Protein AF-A0AAW8AIE7-F1 (afdb_monomer_lite)

Foldseek 3Di:
DDDCPVPVVVDFQKDKFWDDDDPVDDDPVPPLIDIDRHPDDDPVRVVVQDPDPDLGRHADDQDLDDDCVVDPNVVSVVVSVVVVVVCVVVRHRHD

pLDDT: mean 89.42, std 9.66, range [57.09, 98.0]

Radius of gyration: 17.89 Å; chains: 1; bounding box: 39×33×51 Å

Sequence (95 aa):
PIDPLREAHVMSLATSIGREMNVFCEAEGQAHRLSFKSPILLYSDFKQLTTMEEEHYRADVLDITFNPAEASLSETVKALCDKAEQMVRDGTVLL

Secondary structure (DSSP, 8-state):
---TTTTGGG----EEES----TT---GGGG--EEESSSPPPHHHHHHHHH--STTT-B--------TTT--HHHHHHHHHHHHHHHHHTT--B-

Structure (mmCIF, N/CA/C/O backbone):
data_AF-A0AAW8AIE7-F1
#
_entry.id   AF-A0AAW8AIE7-F1
#
loop_
_atom_site.group_PDB
_atom_site.id
_atom_site.type_symbol
_atom_site.label_atom_id
_atom_site.label_alt_id
_atom_site.label_comp_id
_atom_site.label_asym_id
_atom_site.label_entity_id
_atom_site.label_seq_id
_atom_site.pdbx_PDB_ins_code
_atom_site.Cartn_x
_atom_site.Cartn_y
_atom_site.Cartn_z
_atom_site.oc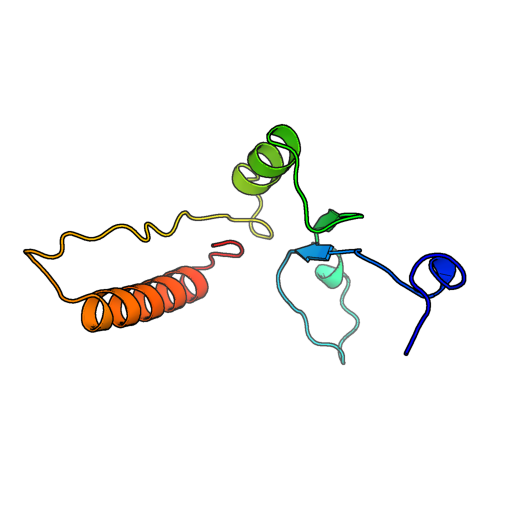cupancy
_atom_site.B_iso_or_equiv
_atom_site.auth_seq_id
_atom_site.auth_comp_id
_atom_site.auth_asym_id
_atom_site.auth_atom_id
_atom_site.pdbx_PDB_model_num
ATOM 1 N N . PRO A 1 1 ? 11.159 15.505 20.913 1.00 84.75 1 PRO A N 1
ATOM 2 C CA . PRO A 1 1 ? 10.827 14.129 20.462 1.00 84.75 1 PRO A CA 1
ATOM 3 C C . PRO A 1 1 ? 9.875 13.470 21.471 1.00 84.75 1 PRO A C 1
ATOM 5 O O . PRO A 1 1 ? 10.047 13.738 22.655 1.00 84.75 1 PRO A O 1
ATOM 8 N N . ILE A 1 2 ? 8.886 12.688 21.017 1.00 89.19 2 ILE A N 1
ATOM 9 C CA . ILE A 1 2 ? 7.904 11.982 21.873 1.00 89.19 2 ILE A CA 1
ATOM 10 C C . ILE A 1 2 ? 8.486 10.625 22.295 1.00 89.19 2 ILE A C 1
ATOM 12 O O . ILE A 1 2 ? 9.135 9.968 21.478 1.00 89.19 2 ILE A O 1
ATOM 16 N N . ASP A 1 3 ? 8.285 10.212 23.548 1.00 95.31 3 ASP A N 1
ATOM 17 C CA . ASP A 1 3 ? 8.751 8.921 24.067 1.00 95.31 3 ASP A CA 1
ATOM 18 C C . ASP A 1 3 ? 7.752 7.784 23.752 1.00 95.31 3 ASP A C 1
ATOM 20 O O . ASP A 1 3 ? 6.655 7.757 24.310 1.00 95.31 3 ASP A O 1
ATOM 24 N N . PRO A 1 4 ? 8.110 6.796 22.911 1.00 92.50 4 PRO A N 1
ATOM 25 C CA . PRO A 1 4 ? 7.173 5.767 22.458 1.00 92.50 4 PRO A CA 1
ATOM 26 C C . PRO A 1 4 ? 6.748 4.772 23.548 1.00 92.50 4 PRO A C 1
ATOM 28 O O . PRO A 1 4 ? 5.810 4.011 23.328 1.00 92.50 4 PRO A O 1
ATOM 31 N N . LEU A 1 5 ? 7.423 4.742 24.704 1.00 92.19 5 LEU A N 1
ATOM 32 C CA . LEU A 1 5 ? 7.062 3.872 25.826 1.00 92.19 5 LEU A CA 1
ATOM 33 C C . LEU A 1 5 ? 6.293 4.642 26.897 1.00 92.19 5 LEU A C 1
ATOM 35 O O . LEU A 1 5 ? 5.241 4.191 27.345 1.00 92.19 5 LEU A O 1
ATOM 39 N N . ARG A 1 6 ? 6.805 5.807 27.308 1.00 95.81 6 ARG A N 1
ATOM 40 C CA . ARG A 1 6 ? 6.190 6.612 28.377 1.00 95.81 6 ARG A CA 1
ATOM 41 C C . ARG A 1 6 ? 4.970 7.399 27.904 1.00 95.81 6 ARG A C 1
ATOM 43 O O . ARG A 1 6 ? 4.095 7.685 28.714 1.00 95.81 6 ARG A O 1
ATOM 50 N N . GLU A 1 7 ? 4.893 7.712 26.614 1.00 95.62 7 GLU A N 1
ATOM 51 C CA . GLU A 1 7 ? 3.814 8.495 26.004 1.00 95.62 7 GLU A CA 1
ATOM 52 C C . GLU A 1 7 ? 3.019 7.665 24.976 1.00 95.62 7 GLU A C 1
ATOM 54 O O . GLU A 1 7 ? 2.315 8.208 24.130 1.00 95.62 7 GLU A O 1
ATOM 59 N N . ALA A 1 8 ? 3.066 6.329 25.061 1.00 89.12 8 ALA A N 1
ATOM 60 C CA . ALA A 1 8 ? 2.377 5.440 24.119 1.00 89.12 8 ALA A CA 1
ATOM 61 C C . ALA A 1 8 ? 0.864 5.721 24.006 1.00 89.12 8 ALA A C 1
ATOM 63 O O . ALA A 1 8 ? 0.282 5.565 22.938 1.00 89.12 8 ALA A O 1
ATOM 64 N N . HIS A 1 9 ? 0.226 6.173 25.092 1.00 89.81 9 HIS A N 1
ATOM 65 C CA . HIS A 1 9 ? -1.211 6.468 25.129 1.00 89.81 9 HIS A CA 1
ATOM 66 C C . HIS A 1 9 ? -1.642 7.650 24.253 1.00 89.81 9 HIS A C 1
ATOM 68 O O . HIS A 1 9 ? -2.820 7.738 23.916 1.00 89.81 9 HIS A O 1
ATOM 74 N N . VAL A 1 10 ? -0.723 8.553 23.891 1.00 92.62 10 VAL A N 1
ATOM 75 C CA . VAL A 1 10 ? -1.018 9.665 22.969 1.00 92.62 10 VAL A CA 1
ATOM 76 C C . VAL A 1 10 ? -0.681 9.320 21.516 1.00 92.62 10 VAL A C 1
ATOM 78 O O . VAL A 1 10 ? -0.844 10.153 20.628 1.00 92.62 10 VAL A O 1
ATOM 81 N N . MET A 1 11 ? -0.216 8.093 21.263 1.00 92.62 11 MET A N 1
ATOM 82 C CA . MET A 1 11 ? 0.141 7.589 19.940 1.00 92.62 11 MET A CA 1
ATOM 83 C C . MET A 1 11 ? -0.871 6.538 19.467 1.00 92.62 11 MET A C 1
ATOM 85 O O . MET A 1 11 ? -1.534 5.878 20.265 1.00 92.62 11 MET A O 1
ATOM 89 N N . SER A 1 12 ? -0.986 6.357 18.150 1.00 93.19 12 SER A N 1
ATOM 90 C CA . SER A 1 12 ? -1.852 5.336 17.558 1.00 93.19 12 SER A CA 1
ATOM 91 C C . SER A 1 12 ? -1.255 4.785 16.267 1.00 93.19 12 SER A C 1
ATOM 93 O O . SER A 1 12 ? -0.678 5.528 15.477 1.00 93.19 12 SER A O 1
ATOM 95 N N . LEU A 1 13 ? -1.425 3.477 16.059 1.00 94.62 13 LEU A N 1
ATOM 96 C CA . LEU A 1 13 ? -1.173 2.777 14.793 1.00 94.62 13 LEU A CA 1
ATOM 97 C C . LEU A 1 13 ? -2.483 2.413 14.078 1.00 94.62 13 LEU A C 1
ATOM 99 O O . LEU A 1 13 ? -2.484 1.612 13.140 1.00 94.62 13 LEU A O 1
ATOM 103 N N . ALA A 1 14 ? -3.609 2.963 14.544 1.00 93.12 14 ALA A N 1
ATOM 104 C CA . ALA A 1 14 ? -4.901 2.705 13.940 1.00 93.12 14 ALA A CA 1
ATOM 105 C C . ALA A 1 14 ? -4.859 3.074 12.455 1.00 93.12 14 ALA A C 1
ATOM 107 O O . ALA A 1 14 ? -4.455 4.172 12.080 1.00 93.12 14 ALA A O 1
ATOM 108 N N . THR A 1 15 ? -5.258 2.125 11.621 1.00 91.69 15 THR A N 1
ATOM 109 C CA . THR A 1 15 ? -5.244 2.253 10.166 1.00 91.69 15 THR A CA 1
ATOM 110 C C . THR A 1 15 ? -6.667 2.060 9.678 1.00 91.69 15 THR A C 1
ATOM 112 O O . THR A 1 15 ? -7.338 1.127 10.113 1.00 91.69 15 THR A O 1
ATOM 115 N N . SER A 1 16 ? -7.140 2.943 8.802 1.00 90.50 16 SER A N 1
ATOM 116 C CA . SER A 1 16 ? -8.475 2.850 8.216 1.00 90.50 16 SER A CA 1
ATOM 117 C C . SER A 1 16 ? -8.369 2.727 6.701 1.00 90.50 16 SER A C 1
ATOM 119 O O . SER A 1 16 ? -7.529 3.379 6.086 1.00 90.50 16 SER A O 1
ATOM 121 N N . ILE A 1 17 ? -9.198 1.866 6.119 1.00 89.06 17 ILE A N 1
ATOM 122 C CA . ILE A 1 17 ? -9.202 1.520 4.702 1.00 89.06 17 ILE A CA 1
ATOM 123 C C . ILE A 1 17 ? -10.622 1.694 4.147 1.00 89.06 17 ILE A C 1
ATOM 125 O O . ILE A 1 17 ? -11.5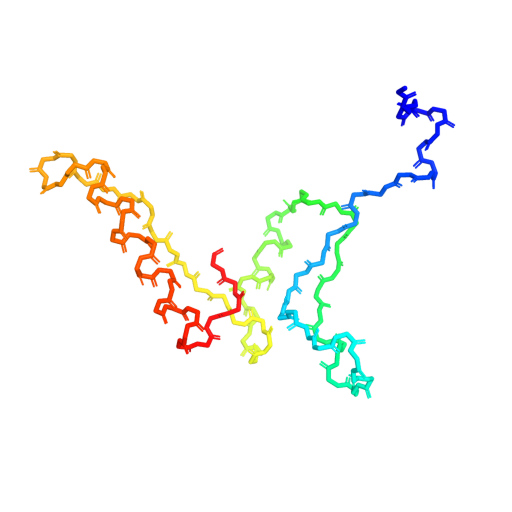91 1.225 4.744 1.00 89.06 17 ILE A O 1
ATOM 129 N N . GLY A 1 18 ? -10.743 2.362 3.001 1.00 87.81 18 GLY A N 1
ATOM 130 C CA . GLY A 1 18 ? -12.008 2.642 2.316 1.00 87.81 18 GLY A CA 1
ATOM 131 C C . GLY A 1 18 ? -11.970 4.000 1.616 1.00 87.81 18 GLY A C 1
ATOM 132 O O . GLY A 1 18 ? -11.018 4.764 1.782 1.00 87.81 18 GLY A O 1
ATOM 133 N N . ARG A 1 19 ? -13.015 4.321 0.847 1.00 85.31 19 ARG A N 1
ATOM 134 C CA . ARG A 1 19 ? -13.112 5.609 0.140 1.00 85.31 19 ARG A CA 1
ATOM 135 C C . ARG A 1 19 ? -13.091 6.784 1.124 1.00 85.31 19 ARG A C 1
ATOM 137 O O . ARG A 1 19 ? -13.822 6.785 2.113 1.00 85.31 19 ARG A O 1
ATOM 144 N N . GLU A 1 20 ? -12.257 7.784 0.845 1.00 83.06 20 GLU A N 1
ATOM 145 C CA . GLU A 1 20 ? -12.315 9.073 1.540 1.00 83.06 20 GLU A CA 1
ATOM 146 C C . GLU A 1 20 ? -13.574 9.824 1.101 1.00 83.06 20 GLU A C 1
ATOM 148 O O . GLU A 1 20 ? -13.870 9.924 -0.091 1.00 83.06 20 GLU A O 1
ATOM 153 N N . MET A 1 21 ? -14.320 10.345 2.070 1.00 80.38 21 MET A N 1
ATOM 154 C CA . MET A 1 21 ? -15.585 11.040 1.841 1.00 80.38 21 MET A CA 1
ATOM 155 C C . MET A 1 21 ? -15.450 12.525 2.177 1.00 80.38 21 MET A C 1
ATOM 157 O O . MET A 1 21 ? -14.502 12.962 2.828 1.00 80.38 21 MET A O 1
ATOM 161 N N . ASN A 1 22 ? -16.412 13.323 1.716 1.00 78.75 22 ASN A N 1
ATOM 162 C CA . ASN A 1 22 ? -16.403 14.761 1.946 1.00 78.75 22 ASN A CA 1
ATOM 163 C C . ASN A 1 22 ? -16.531 15.093 3.446 1.00 78.75 22 ASN A C 1
ATOM 165 O O . ASN A 1 22 ? -17.553 14.803 4.065 1.00 78.75 22 ASN A O 1
ATOM 169 N N . VAL A 1 23 ? -15.525 15.780 3.993 1.00 80.81 23 VAL A N 1
ATOM 170 C CA . VAL A 1 23 ? -15.463 16.208 5.401 1.00 80.81 23 VAL A CA 1
ATOM 171 C C . VAL A 1 23 ? -16.511 17.261 5.789 1.00 80.81 23 VAL A C 1
ATOM 173 O O . VAL A 1 23 ? -16.753 17.464 6.972 1.00 80.81 23 VAL A O 1
ATOM 176 N N . PHE A 1 24 ? -17.136 17.938 4.819 1.00 81.50 24 PHE A N 1
ATOM 177 C CA . PHE A 1 24 ? -18.118 19.007 5.057 1.00 81.50 24 PHE A CA 1
ATOM 178 C C . PHE A 1 24 ? -19.575 18.535 5.023 1.00 81.50 24 PHE A C 1
ATOM 180 O O . PHE A 1 24 ? -20.482 19.326 5.280 1.00 81.50 24 PHE A O 1
ATOM 187 N N . CYS A 1 25 ? -19.819 17.273 4.665 1.00 69.75 25 CYS A N 1
ATOM 188 C CA . CYS A 1 25 ? -21.165 16.733 4.512 1.00 69.75 25 CYS A CA 1
ATOM 189 C C . CYS A 1 25 ? -21.309 15.474 5.359 1.00 69.75 25 CYS A C 1
ATOM 191 O O . CYS A 1 25 ? -20.944 14.398 4.895 1.00 69.75 25 CYS A O 1
ATOM 193 N N . GLU A 1 26 ? -21.862 15.598 6.567 1.00 62.38 26 GLU A N 1
ATOM 194 C CA . GLU A 1 26 ? -22.272 14.443 7.372 1.00 62.38 26 GLU A CA 1
ATOM 195 C C . GLU A 1 26 ? -23.370 13.677 6.620 1.00 62.38 26 GLU A C 1
ATOM 197 O O . GLU A 1 26 ? -24.518 14.109 6.536 1.00 62.38 26 GLU A O 1
ATOM 202 N N . ALA A 1 27 ? -22.999 12.557 6.006 1.00 60.94 27 ALA A N 1
ATOM 203 C CA . ALA A 1 27 ? -23.915 11.644 5.337 1.00 60.94 27 ALA A CA 1
ATOM 204 C C . ALA A 1 27 ? -23.750 10.251 5.952 1.00 60.94 27 ALA A C 1
ATOM 206 O O . ALA A 1 27 ? -22.627 9.832 6.233 1.00 60.94 27 ALA A O 1
ATOM 207 N N . GLU A 1 28 ? -24.847 9.506 6.119 1.00 59.28 28 GLU A N 1
ATOM 208 C CA . GLU A 1 28 ? -24.838 8.151 6.704 1.00 59.28 28 GLU A CA 1
ATOM 209 C C . GLU A 1 28 ? -23.888 7.176 5.970 1.00 59.28 28 GLU A C 1
ATOM 211 O O . GLU A 1 28 ? -23.354 6.252 6.578 1.00 59.28 28 GLU A O 1
ATOM 216 N N . GLY A 1 29 ? -23.579 7.431 4.691 1.00 57.09 29 GLY A N 1
ATOM 217 C CA . GLY A 1 29 ? -22.633 6.646 3.883 1.00 57.09 29 GLY A CA 1
ATOM 218 C C . GLY A 1 29 ? -21.147 6.790 4.251 1.00 57.09 29 GLY A C 1
ATOM 219 O O . GLY A 1 29 ? -20.306 6.162 3.613 1.00 57.09 29 GLY A O 1
ATOM 220 N N . GLN A 1 30 ? -20.784 7.592 5.259 1.00 58.88 30 GLN A N 1
ATOM 221 C CA . GLN A 1 30 ? -19.393 7.738 5.718 1.00 58.88 30 GLN A CA 1
ATOM 222 C C . GLN A 1 30 ? -18.865 6.536 6.530 1.00 58.88 30 GLN A C 1
ATOM 224 O O . GLN A 1 30 ? -17.679 6.488 6.860 1.00 58.88 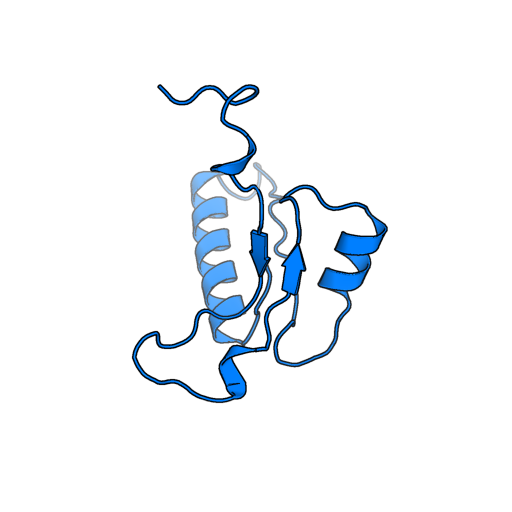30 GLN A O 1
ATOM 229 N N . ALA A 1 31 ? -19.722 5.563 6.861 1.00 63.34 31 ALA A N 1
ATOM 230 C CA . ALA A 1 31 ? -19.384 4.452 7.752 1.00 63.34 31 ALA A CA 1
ATOM 231 C C . ALA A 1 31 ? -18.759 3.224 7.059 1.00 63.34 31 ALA A C 1
ATOM 233 O O . ALA A 1 31 ? -18.312 2.308 7.751 1.00 63.34 31 ALA A O 1
ATOM 234 N N . HIS A 1 32 ? -18.680 3.184 5.724 1.00 78.94 32 HIS A N 1
ATOM 235 C CA . HIS A 1 32 ? -18.123 2.038 4.990 1.00 78.94 32 HIS A CA 1
ATOM 236 C C . HIS A 1 32 ? -16.585 2.047 4.984 1.00 78.94 32 HIS A C 1
ATOM 238 O O . HIS A 1 32 ? -15.940 2.211 3.948 1.00 78.94 32 HIS A O 1
ATOM 244 N N . ARG A 1 33 ? -15.979 1.885 6.166 1.00 83.50 33 ARG A N 1
ATOM 245 C CA . ARG A 1 33 ? -14.521 1.833 6.352 1.00 83.50 33 ARG A CA 1
ATOM 246 C C . ARG A 1 33 ? -14.126 0.652 7.223 1.00 83.50 33 ARG A C 1
ATOM 248 O O . ARG A 1 33 ? -14.747 0.386 8.249 1.00 83.50 33 ARG A O 1
ATOM 255 N N . LEU A 1 34 ? -13.051 -0.022 6.844 1.00 86.19 34 LEU A N 1
ATOM 256 C CA . LEU A 1 34 ? -12.441 -1.074 7.646 1.00 86.19 34 LEU A CA 1
ATOM 257 C C . LEU A 1 34 ? -11.371 -0.445 8.528 1.00 86.19 34 LEU A C 1
ATOM 259 O O . LEU A 1 34 ? -10.479 0.236 8.032 1.00 86.19 34 LEU A O 1
ATOM 263 N N . SER A 1 35 ? -11.479 -0.639 9.840 1.00 88.62 35 SER A N 1
ATOM 264 C CA . SER A 1 35 ? -10.543 -0.068 10.810 1.00 88.62 35 SER A CA 1
ATOM 265 C C . SER A 1 35 ? -9.760 -1.165 11.518 1.00 88.62 35 SER A C 1
ATOM 267 O O . SER A 1 35 ? -10.336 -2.080 12.106 1.00 88.62 35 SER A O 1
ATOM 269 N N . PHE A 1 36 ? -8.438 -1.033 11.507 1.00 90.25 36 PHE A N 1
ATOM 270 C CA . PHE A 1 36 ? -7.485 -1.945 12.127 1.00 90.25 36 PHE A CA 1
ATOM 271 C C . PHE A 1 36 ? -6.740 -1.226 13.247 1.00 90.25 36 PHE A C 1
ATOM 273 O O . PHE A 1 36 ? -6.511 -0.019 13.191 1.00 90.25 36 PHE A O 1
ATOM 280 N N . LYS A 1 37 ? -6.305 -1.974 14.265 1.00 90.19 37 LYS A N 1
ATOM 281 C CA . LYS A 1 37 ? -5.488 -1.426 15.364 1.00 90.19 37 LYS A CA 1
ATOM 282 C C . LYS A 1 37 ? -4.021 -1.195 14.973 1.00 90.19 37 LYS A C 1
ATOM 284 O O . LYS A 1 37 ? -3.295 -0.545 15.717 1.00 90.19 37 LYS A O 1
ATOM 289 N N . SER A 1 38 ? -3.589 -1.775 13.856 1.00 93.12 38 SER A N 1
ATOM 290 C CA . SER A 1 38 ? -2.213 -1.781 13.364 1.00 93.12 38 SER A CA 1
ATOM 291 C C . SER A 1 38 ? -2.219 -1.861 11.834 1.00 93.12 38 SER A C 1
ATOM 293 O O . SER A 1 38 ? -3.128 -2.489 11.289 1.00 93.12 38 SER A O 1
ATOM 295 N N . PRO A 1 39 ? -1.211 -1.304 11.138 1.00 93.62 39 PRO A N 1
ATOM 296 C CA . PRO A 1 39 ? -1.029 -1.496 9.697 1.00 93.62 39 PRO A CA 1
ATOM 297 C C . PRO A 1 39 ? -0.521 -2.903 9.332 1.00 93.62 39 PRO A C 1
ATOM 299 O O . PRO A 1 39 ? -0.426 -3.238 8.155 1.00 93.62 39 PRO A O 1
ATOM 302 N N . ILE A 1 40 ? -0.149 -3.724 10.321 1.00 95.06 40 ILE A N 1
ATOM 303 C CA . ILE A 1 40 ? 0.321 -5.097 10.105 1.00 95.06 40 ILE A CA 1
ATOM 304 C C . ILE A 1 40 ? -0.881 -6.040 10.129 1.00 95.06 40 ILE A C 1
ATOM 306 O O . ILE A 1 40 ? -1.551 -6.157 11.155 1.00 95.06 40 ILE A O 1
ATOM 310 N N . LEU A 1 41 ? -1.111 -6.732 9.014 1.00 92.50 41 LEU A N 1
ATOM 311 C CA . LEU A 1 41 ? -2.206 -7.685 8.846 1.00 92.50 41 LEU A CA 1
ATOM 312 C C . LEU A 1 41 ? -1.711 -9.125 8.982 1.00 92.50 41 LEU A C 1
ATOM 314 O O . LEU A 1 41 ? -0.649 -9.484 8.466 1.00 92.50 41 LEU A O 1
ATOM 318 N N . LEU A 1 42 ? -2.511 -9.971 9.631 1.00 94.25 42 LEU A N 1
ATOM 319 C CA . LEU A 1 42 ? -2.341 -11.416 9.525 1.00 94.25 42 LEU A CA 1
ATOM 320 C C . LEU A 1 42 ? -2.850 -11.901 8.163 1.00 94.25 42 LEU A C 1
ATOM 322 O O . LEU A 1 42 ? -3.653 -11.241 7.503 1.00 94.25 42 LEU A O 1
ATOM 326 N N . TYR A 1 43 ? -2.427 -13.099 7.756 1.00 94.19 43 TYR A N 1
ATOM 327 C CA . TYR A 1 43 ? -2.893 -13.698 6.503 1.00 94.19 43 TYR A CA 1
ATOM 328 C C . TYR A 1 43 ? -4.426 -13.817 6.440 1.00 94.19 43 TYR A C 1
ATOM 330 O O . TYR A 1 43 ? -5.016 -13.554 5.395 1.00 94.19 43 TYR A O 1
ATOM 338 N N . SER A 1 44 ? -5.074 -14.172 7.555 1.00 93.19 44 SER A N 1
ATOM 339 C CA . SER A 1 44 ? -6.539 -14.226 7.660 1.00 93.19 44 SER A CA 1
ATOM 340 C C . SER A 1 44 ? -7.186 -12.876 7.363 1.00 93.19 44 SER A C 1
ATOM 342 O O . SER A 1 44 ? -8.122 -12.814 6.571 1.00 93.19 44 SER A O 1
ATOM 344 N N . ASP A 1 45 ? -6.647 -11.807 7.948 1.00 90.38 45 ASP A N 1
ATOM 345 C CA . ASP A 1 45 ? -7.191 -10.454 7.837 1.00 90.38 45 ASP A CA 1
ATOM 346 C C . ASP A 1 45 ? -7.016 -9.936 6.409 1.00 90.38 45 ASP A C 1
ATOM 348 O O . ASP A 1 45 ? -7.945 -9.390 5.821 1.00 90.38 45 ASP A O 1
ATOM 352 N N . PHE A 1 46 ? -5.846 -10.187 5.812 1.00 92.25 46 PHE A N 1
ATOM 353 C CA . PHE A 1 46 ? -5.570 -9.848 4.420 1.00 92.25 46 PHE A CA 1
ATOM 354 C C . PHE A 1 46 ? -6.497 -10.590 3.450 1.00 92.25 46 PHE A C 1
ATOM 356 O O . PHE A 1 46 ? -7.037 -9.993 2.518 1.00 92.25 46 PHE A O 1
ATOM 363 N N . LYS A 1 47 ? -6.717 -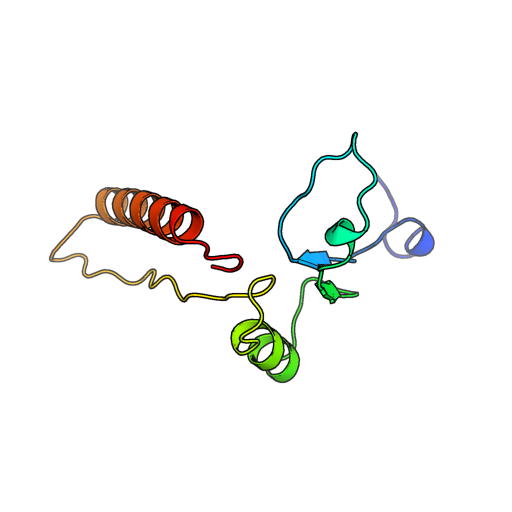11.895 3.660 1.00 91.94 47 LYS A N 1
ATOM 364 C CA . LYS A 1 47 ? -7.634 -12.675 2.819 1.00 91.94 47 LYS A CA 1
ATOM 365 C C . LYS A 1 47 ? -9.067 -12.195 2.962 1.00 91.94 47 LYS A C 1
ATOM 367 O O . LYS A 1 47 ? -9.742 -12.072 1.949 1.00 91.94 47 LYS A O 1
ATOM 372 N N . GLN A 1 48 ? -9.518 -11.903 4.177 1.00 88.88 48 GLN A N 1
ATOM 373 C CA . GLN A 1 48 ? -10.847 -11.344 4.392 1.00 88.88 48 GLN A CA 1
ATOM 374 C C . GLN A 1 48 ? -10.989 -10.003 3.665 1.00 88.88 48 GLN A C 1
ATOM 376 O O . GLN A 1 48 ? -11.909 -9.846 2.874 1.00 88.88 48 GLN A O 1
ATOM 381 N N . LEU A 1 49 ? -10.029 -9.093 3.843 1.00 88.75 49 LEU A N 1
ATOM 382 C CA . LEU A 1 49 ? -10.012 -7.776 3.204 1.00 88.75 49 LEU A CA 1
ATOM 383 C C . LEU A 1 49 ? -10.089 -7.854 1.671 1.00 88.75 49 LEU A C 1
ATOM 385 O O . LEU A 1 49 ? -10.827 -7.100 1.051 1.00 88.75 49 LEU A O 1
ATOM 389 N N . THR A 1 50 ? -9.340 -8.772 1.061 1.00 90.88 50 THR A N 1
ATOM 390 C CA . THR A 1 50 ? -9.217 -8.876 -0.405 1.00 90.88 50 THR A CA 1
ATOM 391 C C . THR A 1 50 ? -10.300 -9.723 -1.075 1.00 90.88 50 THR A C 1
ATOM 393 O O . THR A 1 50 ? -10.318 -9.816 -2.298 1.00 90.88 50 THR A O 1
ATOM 396 N N . THR A 1 51 ? -11.191 -10.361 -0.309 1.00 89.25 51 THR A N 1
ATOM 397 C CA . THR A 1 51 ? -12.260 -11.229 -0.849 1.00 89.25 51 THR A CA 1
ATOM 398 C C . THR A 1 51 ? -13.670 -10.731 -0.542 1.00 89.25 51 THR A C 1
ATOM 400 O O . THR A 1 51 ? -14.642 -11.401 -0.883 1.00 89.25 51 THR A O 1
ATOM 403 N N . MET A 1 52 ? -13.808 -9.559 0.082 1.00 83.50 52 MET A N 1
ATOM 404 C CA . MET A 1 52 ? -15.108 -8.916 0.264 1.00 83.50 52 MET A CA 1
ATOM 405 C C . MET A 1 52 ? -15.640 -8.417 -1.087 1.00 83.50 52 MET A C 1
ATOM 407 O O . MET A 1 52 ? -15.008 -7.602 -1.749 1.00 83.50 52 MET A O 1
ATOM 411 N N . GLU A 1 53 ? -16.819 -8.898 -1.485 1.00 71.19 53 GLU A N 1
ATOM 412 C CA . GLU A 1 53 ? -17.462 -8.558 -2.769 1.00 71.19 53 GLU A CA 1
ATOM 413 C C . GLU A 1 53 ? -18.337 -7.290 -2.706 1.00 71.19 53 GLU A C 1
ATOM 415 O O . GLU A 1 53 ? -18.974 -6.913 -3.687 1.00 71.19 53 GLU A O 1
ATOM 420 N N . GLU A 1 54 ? -18.404 -6.628 -1.550 1.00 76.62 54 GLU A N 1
ATOM 421 C CA . GLU A 1 54 ? -19.217 -5.425 -1.367 1.00 76.62 54 GLU A CA 1
ATOM 422 C C . GLU A 1 54 ? -18.646 -4.249 -2.178 1.00 76.62 54 GLU A C 1
ATOM 424 O O . GLU A 1 54 ? -17.433 -4.028 -2.207 1.00 76.62 54 GLU A O 1
ATOM 429 N N . GLU A 1 55 ? -19.524 -3.449 -2.795 1.00 76.88 55 GLU A N 1
ATOM 430 C CA . GLU A 1 55 ? -19.159 -2.302 -3.648 1.00 76.88 55 GLU A CA 1
ATOM 431 C C . GLU A 1 55 ? -18.167 -1.339 -2.970 1.00 76.88 55 GLU A C 1
ATOM 433 O O . GLU A 1 55 ? -17.312 -0.737 -3.620 1.00 76.88 55 GLU A O 1
ATOM 438 N N . HIS A 1 56 ? -18.245 -1.220 -1.645 1.00 84.12 56 HIS A N 1
ATOM 439 C CA . HIS A 1 56 ? -17.403 -0.329 -0.854 1.00 84.12 56 HIS A CA 1
ATOM 440 C C . HIS A 1 56 ? -16.009 -0.883 -0.525 1.00 84.12 56 HIS A C 1
ATOM 442 O O . HIS A 1 56 ? -15.176 -0.125 -0.029 1.00 84.12 56 HIS A O 1
ATOM 448 N N . TYR A 1 57 ? -15.733 -2.160 -0.811 1.00 87.44 57 TYR A N 1
ATOM 449 C CA . TYR A 1 57 ? -14.493 -2.846 -0.424 1.00 87.44 57 TYR A CA 1
ATOM 450 C C . TYR A 1 57 ? -13.806 -3.588 -1.573 1.00 87.44 57 TYR A C 1
ATOM 452 O O . TYR A 1 57 ? -12.842 -4.312 -1.331 1.00 87.44 57 TYR A O 1
ATOM 460 N N . ARG A 1 58 ? -14.263 -3.391 -2.818 1.00 90.44 58 ARG A N 1
ATOM 461 C CA . ARG A 1 58 ? -13.687 -4.036 -4.002 1.00 90.44 58 ARG A CA 1
ATOM 462 C C . ARG A 1 58 ? -12.162 -3.899 -4.033 1.00 90.44 58 ARG A C 1
ATOM 464 O O . ARG A 1 58 ? -11.633 -2.785 -4.113 1.00 90.44 58 ARG A O 1
ATOM 471 N N . ALA A 1 59 ? -11.490 -5.045 -4.033 1.00 92.56 59 ALA A N 1
ATOM 472 C CA . ALA A 1 59 ? -10.048 -5.163 -4.146 1.00 92.56 59 ALA A CA 1
ATOM 473 C C . ALA A 1 59 ? -9.665 -5.755 -5.501 1.00 92.56 59 ALA A C 1
ATOM 475 O O . ALA A 1 59 ? -10.221 -6.774 -5.908 1.00 92.56 59 ALA A O 1
ATOM 476 N N . ASP A 1 60 ? -8.689 -5.150 -6.165 1.00 93.69 60 ASP A N 1
ATOM 477 C CA . ASP A 1 60 ? -8.106 -5.676 -7.393 1.00 93.69 60 ASP A CA 1
ATOM 478 C C . ASP A 1 60 ? -6.582 -5.747 -7.258 1.00 93.69 60 ASP A C 1
ATOM 480 O O . ASP A 1 60 ? -5.966 -4.947 -6.564 1.00 93.69 60 ASP A O 1
ATOM 484 N N . VAL A 1 61 ? -5.959 -6.724 -7.921 1.00 94.94 61 VAL A N 1
ATOM 485 C CA . VAL A 1 61 ? -4.514 -6.966 -7.802 1.00 94.94 61 VAL A CA 1
ATOM 486 C C . VAL A 1 61 ? -3.758 -6.257 -8.917 1.00 94.94 61 VAL A C 1
ATOM 488 O O . VAL A 1 61 ? -3.975 -6.516 -10.106 1.00 94.94 61 VAL A O 1
ATOM 491 N N . LEU A 1 62 ? -2.802 -5.419 -8.527 1.00 95.62 62 LEU A N 1
ATOM 492 C CA . LEU A 1 62 ? -1.864 -4.790 -9.440 1.00 95.62 62 LEU A CA 1
ATOM 493 C C . LEU A 1 62 ? -0.533 -5.557 -9.465 1.00 95.62 62 LEU A C 1
ATOM 495 O O . LEU A 1 62 ? 0.254 -5.505 -8.525 1.00 95.62 62 LEU A O 1
ATOM 499 N N . ASP A 1 63 ? -0.277 -6.274 -10.559 1.00 95.12 63 ASP A N 1
ATOM 500 C CA . ASP A 1 63 ? 1.005 -6.953 -10.769 1.00 95.12 63 ASP A CA 1
ATOM 501 C C . ASP A 1 63 ? 2.132 -5.937 -11.011 1.00 95.12 63 ASP A C 1
ATOM 503 O O . ASP A 1 63 ? 2.064 -5.135 -11.944 1.00 95.12 63 ASP A O 1
ATOM 507 N N . ILE A 1 64 ? 3.156 -5.985 -10.158 1.00 96.31 64 ILE A N 1
ATOM 508 C CA . ILE A 1 64 ? 4.329 -5.100 -10.182 1.00 96.31 64 ILE A CA 1
ATOM 509 C C . ILE A 1 64 ? 5.563 -5.756 -10.817 1.00 96.31 64 ILE A C 1
ATOM 511 O O . ILE A 1 64 ? 6.653 -5.180 -10.802 1.00 96.31 64 ILE A O 1
ATOM 515 N N . THR A 1 65 ? 5.430 -6.983 -11.322 1.00 96.50 65 THR A N 1
ATOM 516 C CA . THR A 1 65 ? 6.520 -7.694 -11.990 1.00 96.50 65 THR A CA 1
ATOM 517 C C . THR A 1 65 ? 6.681 -7.220 -13.434 1.00 96.50 65 THR A C 1
ATOM 519 O O . THR A 1 65 ? 5.727 -6.795 -14.083 1.00 96.50 65 THR A O 1
ATOM 522 N N . PHE A 1 66 ? 7.912 -7.259 -13.949 1.00 96.94 66 PHE A N 1
ATOM 523 C CA . PHE A 1 66 ? 8.193 -6.931 -15.346 1.00 96.94 66 PHE A CA 1
ATOM 524 C C . PHE A 1 66 ? 9.416 -7.678 -15.865 1.00 96.94 66 PHE A C 1
ATOM 526 O O . PHE A 1 66 ? 10.294 -8.081 -15.096 1.00 96.94 66 PHE 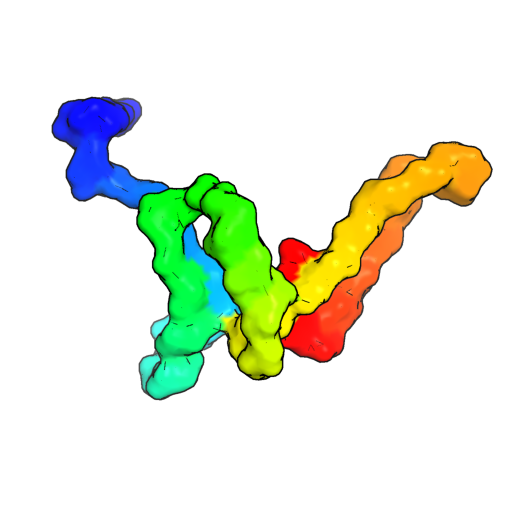A O 1
ATOM 533 N N . ASN A 1 67 ? 9.480 -7.838 -17.186 1.00 97.38 67 ASN A N 1
ATOM 534 C CA . ASN A 1 67 ? 10.629 -8.416 -17.862 1.00 97.38 67 ASN A CA 1
ATOM 535 C C . ASN A 1 67 ? 11.593 -7.299 -18.312 1.00 97.38 67 ASN A C 1
ATOM 537 O O . ASN A 1 67 ? 11.236 -6.515 -19.196 1.00 97.38 67 ASN A O 1
ATOM 541 N N . PRO A 1 68 ? 12.831 -7.232 -17.783 1.00 96.38 68 PRO A N 1
ATOM 542 C CA . PRO A 1 68 ? 13.798 -6.206 -18.174 1.00 96.38 68 PRO A CA 1
ATOM 543 C C . PRO A 1 68 ? 14.276 -6.332 -19.629 1.00 96.38 68 PRO A C 1
ATOM 545 O O . PRO A 1 68 ? 14.900 -5.406 -20.141 1.00 96.38 68 PRO A O 1
ATOM 548 N N . ALA A 1 69 ? 14.009 -7.461 -20.298 1.00 97.50 69 ALA A N 1
ATOM 549 C CA . ALA A 1 69 ? 14.264 -7.619 -21.729 1.00 97.50 69 ALA A CA 1
ATOM 550 C C . ALA A 1 69 ? 13.191 -6.952 -22.614 1.00 97.50 69 ALA A C 1
ATOM 552 O O . ALA A 1 69 ? 13.450 -6.715 -23.791 1.00 97.50 69 ALA A O 1
ATOM 553 N N . GLU A 1 70 ? 12.005 -6.662 -22.069 1.00 96.38 70 GLU A N 1
ATOM 554 C CA . GLU A 1 70 ? 10.866 -6.090 -22.804 1.00 96.38 70 GLU A CA 1
ATOM 555 C C . GLU A 1 70 ? 10.688 -4.593 -22.536 1.00 96.38 70 GLU A C 1
ATOM 557 O O . GLU A 1 70 ? 10.347 -3.848 -23.452 1.00 96.38 70 GLU A O 1
ATOM 562 N N . ALA A 1 71 ? 10.929 -4.146 -21.301 1.00 95.56 71 ALA A N 1
ATOM 563 C CA . ALA A 1 71 ? 10.765 -2.751 -20.907 1.00 95.56 71 ALA A CA 1
ATOM 564 C C . ALA A 1 71 ? 11.762 -2.343 -19.821 1.00 95.56 71 ALA A C 1
ATOM 566 O O . ALA A 1 71 ? 12.206 -3.151 -19.001 1.00 95.56 71 ALA A O 1
ATOM 567 N N . SER A 1 72 ? 12.083 -1.051 -19.771 1.00 97.06 72 SER A N 1
ATOM 568 C CA . SER A 1 72 ? 12.838 -0.491 -18.655 1.00 97.06 72 SER A CA 1
ATOM 569 C C . SER A 1 72 ? 11.978 -0.374 -17.392 1.00 97.06 72 SER A C 1
ATOM 571 O O . SER A 1 72 ? 10.745 -0.299 -17.439 1.00 97.06 72 SER A O 1
ATOM 573 N N . LEU A 1 73 ? 12.640 -0.263 -16.236 1.00 97.38 73 LEU A N 1
ATOM 574 C CA . LEU A 1 73 ? 11.962 0.015 -14.967 1.00 97.38 73 LEU A CA 1
ATOM 575 C C . LEU A 1 73 ? 11.154 1.322 -15.031 1.00 97.38 73 LEU A C 1
ATOM 577 O O . LEU A 1 73 ? 10.048 1.387 -14.508 1.00 97.38 73 LEU A O 1
ATOM 581 N N . SER A 1 74 ? 11.685 2.366 -15.680 1.00 97.62 74 SER A N 1
ATOM 582 C CA . SER A 1 74 ? 11.004 3.665 -15.747 1.00 97.62 74 SER A CA 1
ATOM 583 C C . SER A 1 74 ? 9.719 3.602 -16.571 1.00 97.62 74 SER A C 1
ATOM 585 O O . SER A 1 74 ? 8.717 4.189 -16.167 1.00 97.62 74 SER A O 1
ATOM 587 N N . GLU A 1 75 ? 9.735 2.891 -17.699 1.00 96.88 75 GLU A N 1
ATOM 588 C CA . GLU A 1 75 ? 8.542 2.672 -18.527 1.00 96.88 75 GLU A CA 1
ATOM 589 C C . GLU A 1 75 ? 7.511 1.828 -17.782 1.00 96.88 75 GLU A C 1
ATOM 591 O O . GLU A 1 75 ? 6.340 2.199 -17.731 1.00 96.88 75 GLU A O 1
ATOM 596 N N . THR A 1 76 ? 7.964 0.757 -17.126 1.00 97.69 76 THR A N 1
ATOM 597 C CA . THR A 1 76 ? 7.108 -0.125 -16.323 1.00 97.69 76 THR A CA 1
ATOM 598 C C . THR A 1 76 ? 6.409 0.644 -15.206 1.00 97.69 76 THR A C 1
ATOM 600 O O . THR A 1 76 ? 5.199 0.530 -15.058 1.00 97.69 76 THR A O 1
ATOM 603 N N . VAL A 1 77 ? 7.135 1.467 -14.440 1.00 97.81 77 VAL A N 1
ATOM 604 C CA . VAL A 1 77 ? 6.548 2.251 -13.340 1.00 97.81 77 VAL A CA 1
ATOM 605 C C . VAL A 1 77 ? 5.500 3.240 -13.854 1.00 97.81 77 VAL A C 1
ATOM 607 O O . VAL A 1 77 ? 4.451 3.377 -13.235 1.00 97.81 77 VAL A O 1
ATOM 610 N N . LYS A 1 78 ? 5.739 3.898 -14.998 1.00 97.94 78 LYS A N 1
ATOM 611 C CA . LYS A 1 78 ? 4.744 4.801 -15.604 1.00 97.94 78 LYS A CA 1
ATOM 612 C C . LYS A 1 78 ? 3.484 4.045 -16.022 1.00 97.94 78 LYS A C 1
ATOM 614 O O . LYS A 1 78 ? 2.393 4.429 -15.617 1.00 97.94 78 LYS A O 1
ATOM 619 N N . ALA A 1 79 ? 3.646 2.932 -16.738 1.00 97.25 79 ALA A N 1
ATOM 620 C CA . ALA A 1 79 ? 2.527 2.088 -17.146 1.00 97.25 79 ALA A CA 1
ATOM 621 C C . ALA A 1 79 ? 1.753 1.522 -15.940 1.00 97.25 79 ALA A C 1
ATOM 623 O O . ALA A 1 79 ? 0.530 1.404 -15.983 1.00 97.25 79 ALA A O 1
ATOM 624 N N . LEU A 1 80 ? 2.453 1.206 -14.847 1.00 97.56 80 LEU A N 1
ATOM 625 C CA . LEU A 1 80 ? 1.860 0.753 -13.593 1.00 97.56 80 LEU A CA 1
ATOM 626 C C . LEU A 1 80 ? 0.996 1.848 -12.948 1.00 97.56 80 LEU A C 1
ATOM 628 O O . LEU A 1 80 ? -0.112 1.554 -12.504 1.00 97.56 80 LEU A O 1
ATOM 632 N N . CYS A 1 81 ? 1.469 3.099 -12.928 1.00 97.88 81 CYS A N 1
ATOM 633 C CA . CYS A 1 81 ? 0.693 4.243 -12.447 1.00 97.88 81 CYS A CA 1
ATOM 634 C C . CYS A 1 81 ? -0.561 4.482 -13.300 1.00 97.88 81 CYS A C 1
ATOM 636 O O . CYS A 1 81 ? -1.643 4.632 -12.736 1.00 97.88 81 CYS A O 1
ATOM 638 N N . ASP A 1 82 ? -0.433 4.450 -14.630 1.00 98.00 82 ASP A N 1
ATOM 639 C CA . ASP A 1 82 ? -1.567 4.627 -15.548 1.00 98.00 82 ASP A CA 1
ATOM 640 C C . ASP A 1 82 ? -2.616 3.519 -15.348 1.00 98.00 82 ASP A C 1
ATOM 642 O O . ASP A 1 82 ? -3.821 3.776 -15.284 1.00 98.00 82 ASP A O 1
ATOM 646 N N . LYS A 1 83 ? -2.160 2.271 -15.178 1.00 97.81 83 LYS A N 1
ATOM 647 C CA . LYS A 1 83 ? -3.026 1.124 -14.890 1.00 97.81 83 LYS A CA 1
ATOM 648 C C . LYS A 1 83 ? -3.723 1.263 -13.535 1.00 97.81 83 LYS A C 1
ATOM 650 O O . LYS A 1 83 ? -4.927 1.034 -13.459 1.00 97.81 83 LYS A O 1
ATOM 655 N N . ALA A 1 84 ? -2.997 1.653 -12.487 1.00 97.75 84 ALA A N 1
ATOM 656 C CA . ALA A 1 84 ? -3.564 1.896 -11.162 1.00 97.75 84 ALA A CA 1
ATOM 657 C C . ALA A 1 84 ? -4.651 2.983 -11.204 1.00 97.75 84 ALA A C 1
ATOM 659 O O . ALA A 1 84 ? -5.733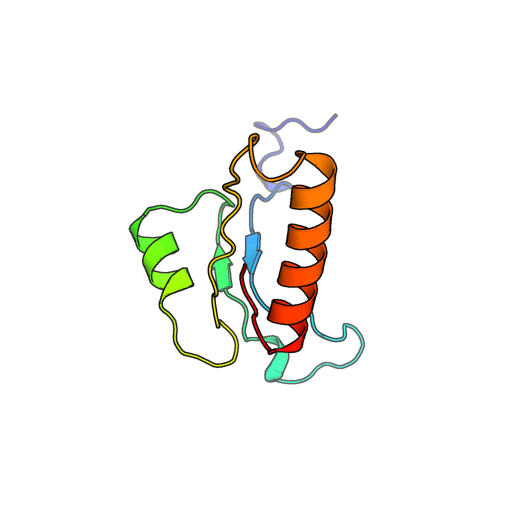 2.796 -10.650 1.00 97.75 84 ALA A O 1
ATOM 660 N N . GLU A 1 85 ? -4.398 4.092 -11.908 1.00 97.88 85 GLU A N 1
ATOM 661 C CA . GLU A 1 85 ? -5.379 5.165 -12.086 1.00 97.88 85 GLU A CA 1
ATOM 662 C C . GLU A 1 85 ? -6.644 4.653 -12.783 1.00 97.88 85 GLU A C 1
ATOM 664 O O . GLU A 1 85 ? -7.754 4.896 -12.301 1.00 97.88 85 GLU A O 1
ATOM 669 N N . GLN A 1 86 ? -6.491 3.915 -13.886 1.00 97.81 86 GLN A N 1
ATOM 670 C CA . GLN A 1 86 ? -7.627 3.361 -14.616 1.00 97.81 86 GLN A CA 1
ATOM 671 C C . GLN A 1 86 ? -8.449 2.406 -13.740 1.00 97.81 86 GLN A C 1
ATOM 673 O O . GLN A 1 86 ? -9.669 2.527 -13.684 1.00 97.81 86 GLN A O 1
ATOM 678 N N . MET A 1 87 ? -7.795 1.522 -12.982 1.00 96.12 87 MET A N 1
ATOM 679 C CA . MET A 1 87 ? -8.473 0.602 -12.063 1.00 96.12 87 MET A CA 1
ATOM 680 C C . MET A 1 87 ? -9.301 1.351 -11.010 1.00 96.12 87 MET A C 1
ATOM 682 O O . MET A 1 87 ? -10.449 0.980 -10.748 1.00 96.12 87 MET A O 1
ATOM 686 N N . VAL A 1 88 ? -8.764 2.431 -10.434 1.00 94.25 88 VAL A N 1
ATOM 687 C CA . VAL A 1 88 ? -9.501 3.279 -9.481 1.00 94.25 88 VAL A CA 1
ATOM 688 C C . VAL A 1 88 ? -10.693 3.965 -10.155 1.00 94.25 88 VAL A C 1
ATOM 690 O O . VAL A 1 88 ? -11.784 3.997 -9.579 1.00 94.25 88 VAL A O 1
ATOM 693 N N . ARG A 1 89 ? -10.530 4.472 -11.387 1.00 95.06 89 ARG A N 1
ATOM 694 C CA . ARG A 1 89 ? -11.633 5.052 -12.182 1.00 95.06 89 ARG A CA 1
ATOM 695 C C . ARG A 1 89 ? -12.737 4.032 -12.471 1.00 95.06 89 ARG A C 1
ATOM 697 O O . ARG A 1 89 ? -13.910 4.395 -12.421 1.00 95.06 89 ARG A O 1
ATOM 704 N N . ASP A 1 90 ? -12.371 2.770 -12.672 1.00 93.94 90 ASP A N 1
ATOM 705 C CA . ASP A 1 90 ? -13.292 1.647 -12.892 1.00 93.94 90 ASP A CA 1
ATOM 706 C C . ASP A 1 90 ? -13.934 1.121 -11.594 1.00 93.94 90 ASP A C 1
ATOM 708 O O . ASP A 1 90 ? -14.643 0.110 -11.598 1.00 93.94 90 ASP A O 1
ATOM 712 N N . GLY A 1 91 ? -13.703 1.804 -10.469 1.00 91.00 91 GLY A N 1
ATOM 713 C CA . GLY A 1 91 ? -14.372 1.545 -9.200 1.00 91.00 91 GLY A CA 1
ATOM 714 C C . GLY A 1 91 ? -13.604 0.651 -8.231 1.00 91.00 91 GLY A C 1
ATOM 715 O O . GLY A 1 91 ? -14.178 0.269 -7.213 1.00 91.00 91 GLY A O 1
ATOM 716 N N . THR A 1 92 ? -12.334 0.340 -8.501 1.00 92.56 92 THR A N 1
ATOM 717 C CA . THR A 1 92 ? -11.461 -0.322 -7.518 1.00 92.56 92 THR A CA 1
ATOM 718 C C . THR A 1 92 ? -11.332 0.555 -6.273 1.00 92.56 92 THR A C 1
ATOM 720 O O . THR A 1 92 ? -11.081 1.759 -6.384 1.00 92.56 92 THR A O 1
ATOM 723 N N . VAL A 1 93 ? -11.501 -0.032 -5.087 1.00 91.38 93 VAL A N 1
ATOM 724 C CA . VAL A 1 93 ? -11.311 0.667 -3.807 1.00 91.38 93 VAL A CA 1
ATOM 725 C C . VAL A 1 93 ? -9.938 0.349 -3.216 1.00 91.38 93 VAL A C 1
ATOM 727 O O . VAL A 1 93 ? -9.308 1.243 -2.652 1.00 91.38 93 VAL A O 1
ATOM 730 N N . LEU A 1 94 ? -9.469 -0.894 -3.369 1.00 92.00 94 LEU A N 1
ATOM 731 C CA . LEU A 1 94 ? -8.192 -1.391 -2.848 1.00 92.00 94 LEU A CA 1
ATOM 732 C C . LEU A 1 94 ? -7.314 -1.926 -3.983 1.00 92.00 94 LEU A C 1
ATOM 734 O O . LEU A 1 94 ? -7.788 -2.733 -4.780 1.00 92.00 94 LEU A O 1
ATOM 738 N N . LEU A 1 95 ? -6.053 -1.487 -4.022 1.00 92.06 95 LEU A N 1
ATOM 739 C CA . LEU A 1 95 ? -5.011 -1.927 -4.960 1.00 92.06 95 LEU A CA 1
ATOM 740 C C . LEU A 1 95 ? -3.876 -2.649 -4.230 1.00 92.06 95 LEU A C 1
ATOM 742 O O . LEU A 1 95 ? -3.556 -2.214 -3.097 1.00 92.06 95 LEU A O 1
#

InterPro domains:
  IPR006982 Glutamate synthase, central-N [PF04898] (1-94)
  IPR013785 Aldolase-type TIM barrel [G3DSA:3.20.20.70] (1-95)

Organism: Klebsiella pneumoniae (NCBI:txid573)